Protein AF-A0AA35USK8-F1 (afdb_monomer_lite)

Organism: Methylococcus capsulatus (NCBI:txid414)

Structure (mmCIF, N/CA/C/O backbone):
data_AF-A0AA35USK8-F1
#
_entry.id   AF-A0AA35USK8-F1
#
loop_
_atom_site.group_PDB
_atom_site.id
_atom_site.type_symbol
_atom_site.label_atom_id
_atom_site.label_alt_id
_atom_site.label_comp_id
_atom_site.label_asym_id
_atom_site.label_entity_id
_atom_site.label_seq_id
_atom_site.pdbx_PDB_ins_code
_atom_site.Cartn_x
_atom_site.Cartn_y
_atom_site.Cartn_z
_atom_site.occupancy
_atom_site.B_iso_or_equiv
_atom_site.auth_seq_id
_atom_site.auth_comp_id
_atom_site.auth_asym_id
_atom_site.auth_atom_id
_atom_site.pdbx_PDB_model_num
ATOM 1 N N . MET A 1 1 ? -20.006 -2.787 0.024 1.00 62.94 1 MET A N 1
ATOM 2 C CA . MET A 1 1 ? -19.356 -1.497 -0.299 1.00 62.94 1 MET A CA 1
ATOM 3 C C . MET A 1 1 ? -18.006 -1.314 0.416 1.00 62.94 1 MET A C 1
ATOM 5 O O . MET A 1 1 ? -17.018 -1.342 -0.299 1.00 62.94 1 MET A O 1
ATOM 9 N N . PRO A 1 2 ? -17.858 -1.221 1.757 1.00 74.00 2 PRO A N 1
ATOM 10 C CA . PRO A 1 2 ? -16.518 -1.190 2.385 1.00 74.00 2 PRO A CA 1
ATOM 11 C C . PRO A 1 2 ? -15.823 -2.565 2.442 1.00 74.00 2 PRO A C 1
ATOM 13 O O . PRO A 1 2 ? -14.602 -2.652 2.348 1.00 74.00 2 PRO A O 1
ATOM 16 N N . HIS A 1 3 ? -16.598 -3.649 2.544 1.00 80.81 3 HIS A N 1
ATOM 17 C CA . HIS A 1 3 ? -16.081 -5.018 2.646 1.00 80.81 3 HIS A CA 1
ATOM 18 C C . HIS A 1 3 ? -15.471 -5.524 1.325 1.00 80.81 3 HIS A C 1
ATOM 20 O O . HIS A 1 3 ? -14.420 -6.155 1.332 1.00 80.81 3 HIS A O 1
ATOM 26 N N . ASP A 1 4 ? -16.085 -5.192 0.186 1.00 85.62 4 ASP A N 1
ATOM 27 C CA . ASP A 1 4 ? -15.608 -5.607 -1.143 1.00 85.62 4 ASP A CA 1
ATOM 28 C C . ASP A 1 4 ? -14.260 -4.957 -1.476 1.00 85.62 4 ASP A C 1
ATOM 30 O O . ASP A 1 4 ? -13.333 -5.628 -1.921 1.00 85.62 4 ASP A O 1
ATOM 34 N N . VAL A 1 5 ? -14.113 -3.663 -1.168 1.00 84.56 5 VAL A N 1
ATOM 35 C CA . VAL A 1 5 ? -12.845 -2.929 -1.307 1.00 84.56 5 VAL A CA 1
ATOM 36 C C . VAL A 1 5 ? -11.773 -3.509 -0.382 1.00 84.56 5 VAL A C 1
ATOM 38 O O . VAL A 1 5 ? -10.616 -3.626 -0.782 1.00 84.56 5 VAL A O 1
ATOM 41 N N . ALA A 1 6 ? -12.143 -3.929 0.830 1.00 84.06 6 ALA A N 1
ATOM 42 C CA . ALA A 1 6 ? -11.217 -4.574 1.754 1.00 84.06 6 ALA A CA 1
ATOM 43 C C . ALA A 1 6 ? -10.692 -5.913 1.210 1.00 84.06 6 ALA A C 1
ATOM 45 O O . ALA A 1 6 ? -9.489 -6.166 1.256 1.00 84.06 6 ALA A O 1
ATOM 46 N N . TRP A 1 7 ? -11.563 -6.735 0.620 1.00 89.44 7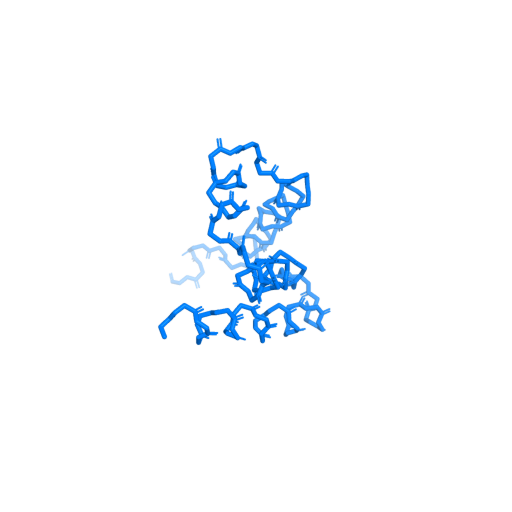 TRP A N 1
ATOM 47 C CA . TRP A 1 7 ? -11.160 -7.970 -0.059 1.00 89.44 7 TRP A CA 1
ATOM 48 C C . TRP A 1 7 ? -10.281 -7.722 -1.280 1.00 89.44 7 TRP A C 1
ATOM 50 O O . TRP A 1 7 ? -9.342 -8.480 -1.528 1.00 89.44 7 TRP A O 1
ATOM 60 N N . LEU A 1 8 ? -10.540 -6.640 -2.010 1.00 89.06 8 LEU A N 1
ATOM 61 C CA . LEU A 1 8 ? -9.735 -6.222 -3.154 1.00 89.06 8 LEU A CA 1
ATOM 62 C C . LEU A 1 8 ? -8.322 -5.801 -2.715 1.00 89.06 8 LEU A C 1
ATOM 64 O O . LEU A 1 8 ? -7.331 -6.192 -3.325 1.00 89.06 8 LEU A O 1
ATOM 68 N N . LEU A 1 9 ? -8.212 -5.084 -1.594 1.00 86.31 9 LEU A N 1
ATOM 69 C CA . LEU A 1 9 ? -6.929 -4.737 -0.977 1.00 86.31 9 LEU A CA 1
ATOM 70 C C . LEU A 1 9 ? -6.178 -5.977 -0.479 1.00 86.31 9 LEU A C 1
ATOM 72 O O . LEU A 1 9 ? -4.970 -6.089 -0.679 1.00 86.31 9 LEU A O 1
ATOM 76 N N . ILE A 1 10 ? -6.878 -6.940 0.124 1.00 87.62 10 ILE A N 1
ATOM 77 C CA . ILE A 1 10 ? -6.254 -8.192 0.569 1.00 87.62 10 ILE A CA 1
ATOM 78 C C . ILE A 1 10 ? -5.727 -8.983 -0.625 1.00 87.62 10 ILE A C 1
ATOM 80 O O . ILE A 1 10 ? -4.568 -9.386 -0.623 1.00 87.62 10 ILE A O 1
ATOM 84 N N . THR A 1 11 ? -6.538 -9.172 -1.664 1.00 88.19 11 THR A N 1
ATOM 85 C CA . THR A 1 11 ? -6.130 -9.925 -2.859 1.00 88.19 11 THR A CA 1
ATOM 86 C C . THR A 1 11 ? -4.978 -9.243 -3.596 1.00 88.19 11 THR A C 1
ATOM 88 O O . THR A 1 11 ? -3.981 -9.905 -3.885 1.00 88.19 11 THR A O 1
ATOM 91 N N . ALA A 1 12 ? -5.033 -7.923 -3.804 1.00 84.50 12 ALA A N 1
ATOM 92 C CA . ALA A 1 12 ? -3.917 -7.154 -4.362 1.00 84.50 12 ALA A CA 1
ATOM 93 C C . ALA A 1 12 ? -2.644 -7.277 -3.509 1.00 84.50 12 ALA A C 1
ATOM 95 O O . ALA A 1 12 ? -1.536 -7.390 -4.035 1.00 84.50 12 ALA A O 1
ATOM 96 N N . GLY A 1 13 ? -2.798 -7.300 -2.186 1.00 83.00 13 GLY A N 1
ATOM 97 C CA . GLY A 1 13 ? -1.690 -7.458 -1.264 1.00 83.00 13 GLY A CA 1
ATOM 98 C C . GLY A 1 13 ? -1.067 -8.860 -1.264 1.00 83.00 13 GLY A C 1
ATOM 99 O O . GLY A 1 13 ? 0.156 -8.978 -1.223 1.00 83.00 13 GLY A O 1
ATOM 100 N N . VAL A 1 14 ? -1.871 -9.923 -1.385 1.00 87.75 14 VAL A N 1
ATOM 101 C CA . VAL A 1 14 ? -1.364 -11.294 -1.577 1.00 87.75 14 VAL A CA 1
ATOM 102 C C . VAL A 1 14 ? -0.591 -11.383 -2.890 1.00 87.75 14 VAL A C 1
ATOM 104 O O . VAL A 1 14 ? 0.557 -11.820 -2.889 1.00 87.75 14 VAL A O 1
ATOM 107 N N . VAL A 1 15 ? -1.170 -10.905 -3.995 1.00 86.56 15 VAL A N 1
ATOM 108 C CA . VAL A 1 15 ? -0.501 -10.883 -5.307 1.00 86.56 15 VAL A CA 1
ATOM 109 C C . VAL A 1 15 ? 0.818 -10.113 -5.225 1.00 86.56 15 VAL A C 1
ATOM 111 O O . VAL A 1 15 ? 1.853 -10.599 -5.681 1.00 86.56 15 VAL A O 1
ATOM 114 N N . GLY A 1 16 ? 0.821 -8.952 -4.571 1.00 79.06 16 GLY A N 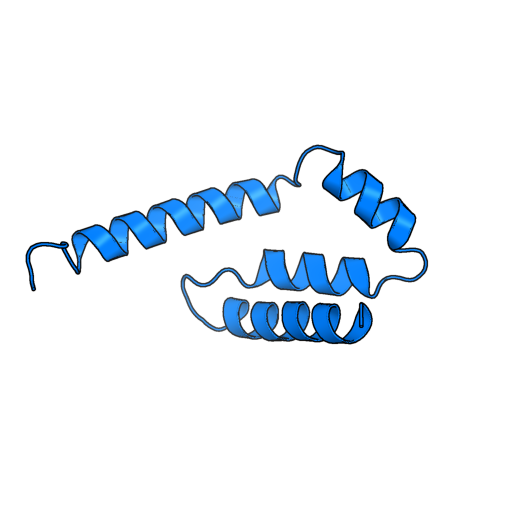1
ATOM 115 C CA . GLY A 1 16 ? 2.023 -8.148 -4.395 1.00 79.06 16 GLY A CA 1
ATOM 116 C C . GLY A 1 16 ? 3.089 -8.769 -3.488 1.00 79.06 16 GLY A C 1
ATOM 117 O O . GLY A 1 16 ? 4.238 -8.360 -3.564 1.00 79.06 16 GLY A O 1
ATOM 118 N N . LEU A 1 17 ? 2.748 -9.743 -2.636 1.00 80.69 17 LEU A N 1
ATOM 119 C CA . LEU A 1 17 ? 3.727 -10.463 -1.815 1.00 80.69 17 LEU A CA 1
ATOM 120 C C . LEU A 1 17 ? 4.473 -11.523 -2.638 1.00 80.69 17 LEU A C 1
ATOM 122 O O . LEU A 1 17 ? 5.662 -11.747 -2.430 1.00 80.69 17 LEU A O 1
ATOM 126 N N . VAL A 1 18 ? 3.764 -12.168 -3.568 1.00 82.88 18 VAL A N 1
ATOM 127 C CA . VAL A 1 18 ? 4.312 -13.221 -4.436 1.00 82.88 18 VAL A CA 1
ATOM 128 C C . VAL A 1 18 ? 5.078 -12.621 -5.618 1.00 82.88 18 VAL A C 1
ATOM 130 O O . VAL A 1 18 ? 5.997 -13.245 -6.144 1.00 82.88 18 VAL A O 1
ATOM 133 N N . THR A 1 19 ? 4.732 -11.397 -6.024 1.00 75.06 19 THR A N 1
ATOM 134 C CA . THR A 1 19 ? 5.345 -10.730 -7.177 1.00 75.06 19 THR A CA 1
ATOM 135 C C . THR A 1 19 ? 6.531 -9.861 -6.736 1.00 75.06 19 THR A C 1
ATOM 137 O O . THR A 1 19 ? 6.330 -8.874 -6.022 1.00 75.06 19 THR A O 1
ATOM 140 N N . PRO A 1 20 ? 7.773 -10.157 -7.166 1.00 67.31 20 PRO A N 1
ATOM 141 C CA . PRO A 1 20 ? 8.933 -9.342 -6.821 1.00 67.31 20 PRO A CA 1
ATOM 142 C C . PRO A 1 20 ? 8.752 -7.896 -7.297 1.00 67.31 20 PRO A C 1
ATOM 144 O O . PRO A 1 20 ? 8.415 -7.651 -8.452 1.00 67.31 20 PRO A O 1
ATOM 147 N N . GLY A 1 21 ? 8.988 -6.929 -6.409 1.00 63.53 21 GLY A N 1
ATOM 148 C CA . GLY A 1 21 ? 8.899 -5.501 -6.733 1.00 63.53 21 GLY A CA 1
ATOM 149 C C . GLY A 1 21 ? 7.506 -4.876 -6.592 1.00 63.53 21 GLY A C 1
ATOM 150 O O . GLY A 1 21 ? 7.413 -3.651 -6.593 1.00 63.53 21 GLY A O 1
ATOM 151 N N . VAL A 1 22 ? 6.449 -5.666 -6.377 1.00 66.56 22 VAL A N 1
ATOM 152 C CA . VAL A 1 22 ? 5.084 -5.161 -6.150 1.00 66.56 22 VAL A CA 1
ATOM 153 C C . VAL A 1 22 ? 4.829 -4.967 -4.650 1.00 66.56 22 VAL A C 1
ATOM 155 O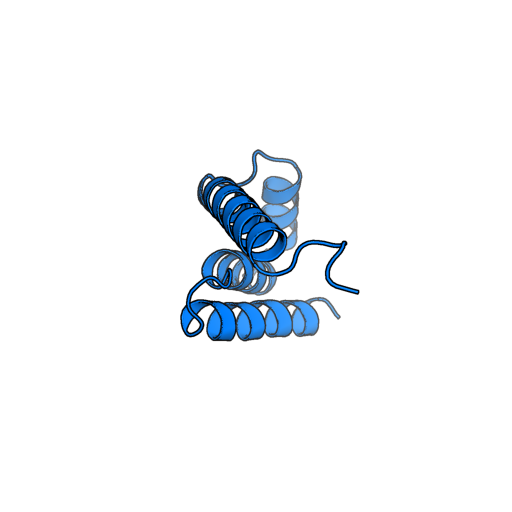 O . VAL A 1 22 ? 5.403 -5.636 -3.794 1.00 66.56 22 VAL A O 1
ATOM 158 N N . LEU A 1 23 ? 3.991 -3.994 -4.294 1.00 66.94 23 LEU A N 1
ATOM 159 C CA . LEU A 1 23 ? 3.735 -3.633 -2.902 1.00 66.94 23 LEU A CA 1
ATOM 160 C C . LEU A 1 23 ? 2.682 -4.523 -2.219 1.00 66.94 23 LEU A C 1
ATOM 162 O O . LEU A 1 23 ? 1.562 -4.084 -1.999 1.00 66.94 23 LEU A O 1
ATOM 166 N N . GLY A 1 24 ? 3.019 -5.746 -1.812 1.00 75.62 24 GLY A N 1
ATOM 167 C CA . GLY A 1 24 ? 2.042 -6.633 -1.153 1.00 75.62 24 GLY A CA 1
ATOM 168 C C . GLY A 1 24 ? 1.597 -6.213 0.257 1.00 75.62 24 GLY A C 1
ATOM 169 O O . GLY A 1 24 ? 0.410 -6.096 0.568 1.00 75.62 24 GLY A O 1
ATOM 170 N N . LEU A 1 25 ? 2.568 -5.950 1.133 1.00 79.62 25 LEU A N 1
ATOM 171 C CA . LEU A 1 25 ? 2.337 -5.691 2.560 1.00 79.62 25 LEU A CA 1
ATOM 172 C C . LEU A 1 25 ? 1.442 -4.475 2.886 1.00 79.62 25 LEU A C 1
ATOM 174 O O . LEU A 1 25 ? 0.593 -4.612 3.767 1.00 79.62 25 LEU A O 1
ATOM 178 N N . PRO A 1 26 ? 1.571 -3.298 2.239 1.00 78.44 26 PRO A N 1
ATOM 179 C CA . PRO A 1 26 ? 0.708 -2.161 2.562 1.00 78.44 26 PRO A CA 1
ATOM 180 C C . PRO A 1 26 ? -0.751 -2.388 2.143 1.00 78.44 26 PRO A C 1
ATOM 182 O O . PRO A 1 26 ? -1.649 -1.974 2.874 1.00 78.44 26 PRO A O 1
ATOM 185 N N . PHE A 1 27 ? -1.011 -3.089 1.033 1.00 80.81 27 PHE A N 1
ATOM 186 C CA . PHE A 1 27 ? -2.378 -3.438 0.635 1.00 80.81 27 PHE A CA 1
ATOM 187 C C . PHE A 1 27 ? -3.002 -4.465 1.593 1.00 80.81 27 PHE A C 1
ATOM 189 O O . PHE A 1 27 ? -4.134 -4.264 2.033 1.00 80.81 27 PHE A O 1
ATOM 196 N N . LEU A 1 28 ? -2.243 -5.484 2.022 1.00 82.81 28 LEU A N 1
ATOM 197 C CA . LEU A 1 28 ? -2.683 -6.428 3.062 1.00 82.81 28 LEU A CA 1
ATOM 198 C C . LEU A 1 28 ? -3.016 -5.722 4.380 1.00 82.81 28 LEU A C 1
ATOM 200 O O . LEU A 1 28 ? -4.067 -5.973 4.969 1.00 82.81 28 LEU A O 1
ATOM 204 N N . ALA A 1 29 ? -2.137 -4.826 4.834 1.00 81.56 29 ALA A N 1
ATOM 205 C CA . ALA A 1 29 ? -2.340 -4.081 6.071 1.00 81.56 29 ALA A CA 1
ATOM 206 C C . ALA A 1 29 ? -3.609 -3.218 6.008 1.00 81.56 29 ALA A C 1
ATOM 208 O O . ALA A 1 29 ? -4.378 -3.182 6.966 1.00 81.56 29 ALA A O 1
ATOM 209 N N . MET A 1 30 ? -3.854 -2.562 4.871 1.00 81.50 30 MET A N 1
ATOM 210 C CA . MET A 1 30 ? -5.020 -1.704 4.682 1.00 81.50 30 MET A CA 1
ATOM 211 C C . MET A 1 30 ? -6.319 -2.515 4.593 1.00 81.50 30 MET A C 1
ATOM 213 O O . MET A 1 30 ? -7.291 -2.187 5.267 1.00 81.50 30 MET A O 1
ATOM 217 N N . GLY A 1 31 ? -6.325 -3.617 3.837 1.00 81.81 31 GLY A N 1
ATOM 218 C CA . GLY A 1 31 ? -7.481 -4.511 3.748 1.00 81.81 31 GLY A CA 1
ATOM 219 C C . GLY A 1 31 ? -7.825 -5.171 5.088 1.00 81.81 31 GLY A C 1
ATOM 220 O O . GLY A 1 31 ? -8.986 -5.185 5.491 1.00 81.81 31 GLY A O 1
ATOM 221 N N . GLY A 1 32 ? -6.813 -5.618 5.839 1.00 83.19 32 GLY A N 1
ATOM 222 C CA . GLY A 1 32 ? -6.995 -6.155 7.190 1.00 83.19 32 GLY A CA 1
ATOM 223 C C . GLY A 1 32 ? -7.512 -5.118 8.191 1.00 83.19 32 GLY A C 1
ATOM 224 O O . GLY A 1 32 ? -8.370 -5.435 9.013 1.00 83.19 32 GLY A O 1
ATOM 225 N N . LEU A 1 33 ? -7.049 -3.865 8.101 1.00 82.31 33 LEU A N 1
ATOM 226 C CA . LEU A 1 33 ? -7.531 -2.774 8.952 1.00 82.31 33 LEU A CA 1
ATOM 227 C C . LEU A 1 33 ? -9.010 -2.465 8.693 1.00 82.31 33 LEU A C 1
ATOM 229 O O . LEU A 1 33 ? -9.746 -2.237 9.648 1.00 82.31 33 LEU A O 1
ATOM 233 N N . VAL A 1 34 ? -9.453 -2.481 7.430 1.00 82.19 34 VAL A N 1
ATOM 234 C CA . VAL A 1 34 ? -10.856 -2.219 7.062 1.00 82.19 34 VAL A CA 1
ATOM 235 C C . VAL A 1 34 ? -11.785 -3.337 7.551 1.00 82.19 34 VAL A C 1
ATOM 237 O O . VAL A 1 34 ? -12.876 -3.033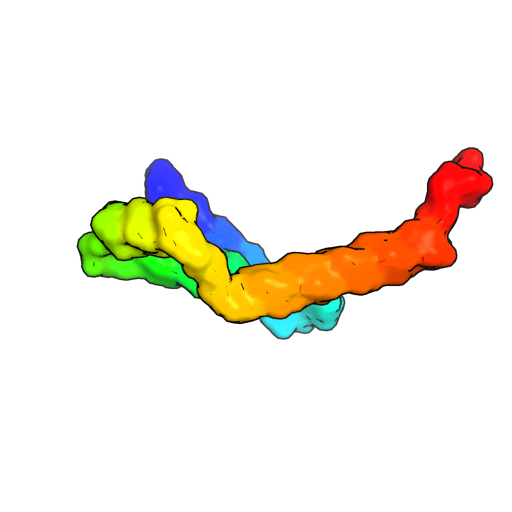 8.036 1.00 82.19 34 VAL A O 1
ATOM 240 N N . LEU A 1 35 ? -11.349 -4.603 7.491 1.00 82.19 35 LEU A N 1
ATOM 241 C CA . LEU A 1 35 ? -12.118 -5.756 7.988 1.00 82.19 35 LEU A CA 1
ATOM 242 C C . LEU A 1 35 ? -12.135 -5.893 9.519 1.00 82.19 35 LEU A C 1
ATOM 244 O O . LEU A 1 35 ? -12.933 -6.662 10.053 1.00 82.19 35 LEU A O 1
ATOM 248 N N . TRP A 1 36 ? -11.266 -5.182 10.241 1.00 82.75 36 TRP A N 1
ATOM 249 C CA . TRP A 1 36 ? -11.171 -5.314 11.693 1.00 82.75 36 TRP A CA 1
ATOM 250 C C . TRP A 1 36 ? -12.456 -4.825 12.399 1.00 82.75 36 TRP A C 1
ATOM 252 O O . TRP A 1 36 ? -12.958 -3.744 12.082 1.00 82.75 36 TRP A O 1
ATOM 262 N N . PRO A 1 37 ? -12.987 -5.548 13.404 1.00 72.62 37 PRO A N 1
ATOM 263 C CA . PRO A 1 37 ? -14.165 -5.098 14.146 1.00 72.62 37 PRO A CA 1
ATOM 264 C C . PRO A 1 37 ? -13.887 -3.775 14.884 1.00 72.62 37 PRO A C 1
ATOM 266 O O . PRO A 1 37 ? -12.966 -3.684 15.697 1.00 72.62 37 PRO A O 1
ATOM 269 N N . GLY A 1 38 ? -14.672 -2.731 14.589 1.00 72.00 38 GLY A N 1
ATOM 270 C CA . GLY A 1 38 ? -14.452 -1.368 15.104 1.00 72.00 38 GLY A CA 1
ATOM 271 C C . GLY A 1 38 ? -13.442 -0.537 14.295 1.00 72.00 38 GLY A C 1
ATOM 272 O O . GLY A 1 38 ? -12.778 0.344 14.845 1.00 72.00 38 GLY A O 1
ATOM 273 N N . SER A 1 39 ? -13.285 -0.832 13.000 1.00 71.31 39 SER A N 1
ATOM 274 C CA . SER A 1 39 ? -12.285 -0.219 12.118 1.00 71.31 39 SER A CA 1
ATOM 275 C C . SER A 1 39 ? -12.477 1.271 11.851 1.00 71.31 39 SER A C 1
ATOM 277 O O . SER A 1 39 ? -11.472 1.941 11.650 1.00 71.31 39 SER A O 1
ATOM 279 N N . SER A 1 40 ? -13.692 1.825 11.898 1.00 70.69 40 SER A N 1
ATOM 280 C CA . SER A 1 40 ? -13.948 3.235 11.543 1.00 70.69 40 SER A CA 1
ATOM 281 C C . SER A 1 40 ? -13.079 4.216 12.339 1.00 70.69 40 SER A C 1
ATOM 283 O O . SER A 1 40 ? -12.355 5.020 11.759 1.00 70.69 40 SER A O 1
ATOM 285 N N . THR A 1 41 ? -13.037 4.078 13.665 1.00 71.44 41 THR A N 1
ATOM 286 C CA . THR A 1 41 ? -12.265 4.972 14.544 1.00 71.44 41 THR A CA 1
ATOM 287 C C . THR A 1 41 ? -10.752 4.742 14.448 1.00 71.44 41 THR A C 1
ATOM 289 O O . THR A 1 41 ? -9.961 5.662 14.662 1.00 71.44 41 THR A O 1
ATOM 292 N N . ARG A 1 42 ? -10.312 3.512 14.139 1.00 71.44 42 ARG A N 1
ATOM 293 C CA . ARG A 1 42 ? -8.886 3.201 13.918 1.00 71.44 42 ARG A CA 1
ATOM 294 C C . ARG A 1 42 ? -8.411 3.683 12.554 1.00 71.44 42 ARG A C 1
ATOM 296 O O . ARG A 1 42 ? -7.309 4.211 12.472 1.00 71.44 42 ARG A O 1
ATOM 303 N N . LEU A 1 43 ? -9.237 3.536 11.524 1.00 72.69 43 LEU A N 1
ATOM 304 C CA . LEU A 1 43 ? -8.980 4.006 10.172 1.00 72.69 43 LEU A CA 1
ATOM 305 C C . LEU A 1 43 ? -8.891 5.532 10.152 1.00 72.69 43 LEU A C 1
ATOM 307 O O . LEU A 1 43 ? -7.915 6.063 9.639 1.00 72.69 43 LEU A O 1
ATOM 311 N N . GLU A 1 44 ? -9.823 6.235 10.799 1.00 69.12 44 GLU A N 1
ATOM 312 C CA . GLU A 1 44 ? -9.773 7.696 10.926 1.00 69.12 44 GLU A CA 1
ATOM 313 C C . GLU A 1 44 ? -8.523 8.180 11.668 1.00 69.12 44 GLU A C 1
ATOM 315 O O . GLU A 1 44 ? -7.873 9.116 11.214 1.00 69.12 44 GLU A O 1
ATOM 320 N N . ARG A 1 45 ? -8.119 7.534 12.771 1.00 73.06 45 ARG A N 1
ATOM 321 C CA . ARG A 1 45 ? -6.859 7.881 13.461 1.00 73.06 45 ARG A CA 1
ATOM 322 C C . ARG A 1 45 ? -5.618 7.580 12.626 1.00 73.06 45 ARG A C 1
ATOM 324 O O . ARG A 1 45 ? -4.607 8.254 12.782 1.00 73.06 45 ARG A O 1
ATOM 331 N N . TRP A 1 46 ? -5.673 6.558 11.781 1.00 67.31 46 TRP A N 1
ATOM 332 C CA . TRP A 1 46 ? -4.558 6.150 10.933 1.00 67.31 46 TRP A CA 1
ATOM 333 C C . TRP A 1 46 ? -4.422 7.040 9.691 1.00 67.31 46 TRP A C 1
ATOM 335 O O . TRP A 1 46 ? -3.305 7.359 9.300 1.00 67.31 46 TRP A O 1
ATOM 345 N N . LEU A 1 47 ? -5.545 7.501 9.131 1.00 69.75 47 LEU A N 1
ATOM 346 C CA . LEU A 1 47 ? -5.603 8.472 8.035 1.00 69.75 47 LEU A CA 1
ATOM 347 C C . LEU A 1 47 ? -5.272 9.899 8.495 1.00 69.75 47 LEU A C 1
ATOM 349 O O . LEU A 1 47 ? -4.576 10.613 7.782 1.00 69.75 47 LEU A O 1
ATOM 353 N N . ASN A 1 48 ? -5.737 10.306 9.683 1.00 71.44 48 ASN A N 1
ATOM 354 C CA . ASN A 1 48 ? -5.448 11.627 10.261 1.00 71.44 48 ASN A CA 1
ATOM 355 C C . ASN A 1 48 ? -4.100 11.687 11.008 1.00 71.44 48 ASN A C 1
ATOM 357 O O . ASN A 1 48 ? -3.650 12.766 11.389 1.00 71.44 48 ASN A O 1
ATOM 361 N N . GLY A 1 49 ? -3.473 10.537 11.267 1.00 71.88 49 GLY A N 1
ATOM 362 C CA . GLY A 1 49 ? -2.171 10.423 11.921 1.00 71.88 49 GLY A CA 1
ATOM 363 C C . GLY A 1 49 ? -0.999 10.363 10.936 1.00 71.88 49 GLY A C 1
ATOM 364 O O . GLY A 1 49 ? -1.151 10.480 9.723 1.00 71.88 49 GLY A O 1
ATOM 365 N N . GLN A 1 50 ? 0.212 10.143 11.459 1.00 61.31 50 GLN A N 1
ATOM 366 C CA . GLN A 1 50 ? 1.382 9.868 10.622 1.00 61.31 50 GLN A CA 1
ATOM 367 C C . GLN A 1 50 ? 1.226 8.498 9.937 1.00 61.31 50 GLN A C 1
ATOM 369 O O . GLN A 1 50 ? 0.975 7.510 10.637 1.00 61.31 50 GLN A O 1
ATOM 374 N N . PRO A 1 51 ? 1.443 8.387 8.611 1.00 58.72 51 PRO A N 1
ATOM 375 C CA . PRO A 1 51 ? 1.419 7.093 7.945 1.00 58.72 51 PRO A CA 1
ATOM 376 C C . PRO A 1 51 ? 2.476 6.180 8.585 1.00 58.72 51 PRO A C 1
ATOM 378 O O . PRO A 1 51 ? 3.595 6.636 8.863 1.00 58.72 51 PRO A O 1
ATOM 381 N N . PRO A 1 52 ? 2.166 4.896 8.839 1.00 64.44 52 PRO A N 1
ATOM 382 C CA . PRO A 1 52 ? 3.101 3.992 9.489 1.00 64.44 52 PRO A CA 1
ATOM 383 C C . PRO A 1 52 ? 4.410 3.931 8.707 1.00 64.44 52 PRO A C 1
ATOM 385 O O . PRO A 1 52 ? 4.426 3.982 7.476 1.00 64.44 52 PRO A O 1
ATOM 388 N N . ARG A 1 53 ? 5.529 3.766 9.420 1.00 65.00 53 ARG A N 1
ATOM 389 C CA . ARG A 1 53 ? 6.872 3.650 8.818 1.00 65.00 53 ARG A CA 1
ATOM 390 C C . ARG A 1 53 ? 6.932 2.643 7.663 1.00 65.00 53 ARG A C 1
ATOM 392 O O . ARG A 1 53 ? 7.686 2.865 6.721 1.00 65.00 53 ARG A O 1
ATOM 399 N N . LEU A 1 54 ? 6.111 1.593 7.716 1.00 62.81 54 LEU A N 1
ATOM 400 C CA . LEU A 1 54 ? 5.934 0.617 6.638 1.00 62.81 54 LEU A CA 1
ATOM 401 C C . LEU A 1 54 ? 5.465 1.264 5.327 1.00 62.81 54 LEU A C 1
ATOM 403 O O . LEU A 1 54 ? 6.112 1.053 4.307 1.00 62.81 54 LEU A O 1
ATOM 407 N N . LEU A 1 55 ? 4.433 2.118 5.366 1.00 66.00 55 LEU A N 1
ATOM 408 C CA . LEU A 1 55 ? 3.938 2.869 4.203 1.00 66.00 55 LEU A CA 1
ATOM 409 C C . LEU A 1 55 ? 5.030 3.770 3.613 1.00 66.00 55 LEU A C 1
ATOM 411 O O . LEU A 1 55 ? 5.232 3.807 2.400 1.00 66.00 55 LEU A O 1
ATOM 415 N N . LYS A 1 56 ? 5.802 4.428 4.483 1.00 69.88 56 LYS A N 1
ATOM 416 C CA . LYS A 1 56 ? 6.935 5.278 4.089 1.00 69.88 56 LYS A CA 1
ATOM 417 C C . LYS A 1 56 ? 8.041 4.477 3.383 1.00 69.88 56 LYS A C 1
ATOM 419 O O . LYS A 1 56 ? 8.610 4.944 2.398 1.00 69.88 56 LYS A O 1
ATOM 424 N N . GLY A 1 57 ? 8.321 3.262 3.860 1.00 72.00 57 GLY A N 1
ATOM 425 C CA . GLY A 1 57 ? 9.243 2.320 3.221 1.00 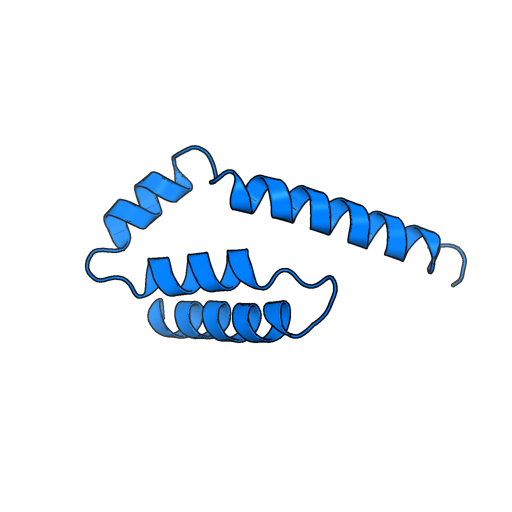72.00 57 GLY A CA 1
ATOM 426 C C . GLY A 1 57 ? 8.757 1.864 1.843 1.00 72.00 57 GLY A C 1
ATOM 427 O O . GLY A 1 57 ? 9.533 1.872 0.888 1.00 72.00 57 GLY A O 1
ATOM 428 N N . SER A 1 58 ? 7.464 1.561 1.709 1.00 67.50 58 SER A N 1
ATOM 429 C CA . SER A 1 58 ? 6.862 1.179 0.428 1.00 67.50 58 SER A CA 1
ATOM 430 C C . SER A 1 58 ? 6.811 2.325 -0.587 1.00 67.50 58 SER A C 1
ATOM 432 O O . SER A 1 58 ? 7.073 2.081 -1.759 1.00 67.50 58 SER A O 1
ATOM 434 N N . MET A 1 59 ? 6.606 3.579 -0.170 1.00 75.88 59 MET A N 1
ATOM 435 C CA . MET A 1 59 ? 6.723 4.740 -1.073 1.00 75.88 59 MET A CA 1
ATOM 436 C C . MET A 1 59 ? 8.135 4.878 -1.643 1.00 75.88 59 MET A C 1
ATOM 438 O O . MET A 1 59 ? 8.308 5.185 -2.820 1.00 75.88 59 MET A O 1
ATOM 442 N N . ARG A 1 60 ? 9.159 4.580 -0.836 1.00 81.50 60 ARG A N 1
ATOM 443 C CA . ARG A 1 60 ? 10.545 4.554 -1.315 1.00 81.50 60 ARG A CA 1
ATOM 444 C C . ARG A 1 60 ? 10.789 3.426 -2.320 1.00 81.50 60 ARG A C 1
ATOM 446 O O . ARG A 1 60 ? 11.591 3.594 -3.232 1.00 81.50 60 ARG A O 1
ATOM 453 N N . GLN A 1 61 ? 10.117 2.289 -2.156 1.00 78.44 61 GLN A N 1
ATOM 454 C CA . GLN A 1 61 ? 10.185 1.176 -3.101 1.00 78.44 61 GLN A CA 1
ATOM 455 C C . GLN A 1 61 ? 9.446 1.488 -4.412 1.00 78.44 61 GLN A C 1
ATOM 457 O O . GLN A 1 61 ? 9.991 1.186 -5.467 1.00 78.44 61 GLN A O 1
ATOM 462 N N . ILE A 1 62 ? 8.283 2.155 -4.356 1.00 79.12 62 ILE A N 1
ATOM 463 C CA . ILE A 1 62 ? 7.580 2.671 -5.546 1.00 79.12 62 ILE A CA 1
ATOM 464 C C . ILE A 1 62 ? 8.488 3.610 -6.329 1.00 79.12 62 ILE A C 1
ATOM 466 O O . ILE A 1 62 ? 8.646 3.418 -7.527 1.00 79.12 62 ILE A O 1
ATOM 470 N N . GLY A 1 63 ? 9.102 4.588 -5.651 1.00 83.19 63 GLY A N 1
ATOM 471 C CA . GLY A 1 63 ? 10.004 5.543 -6.298 1.00 83.19 63 GLY A CA 1
ATOM 472 C C . GLY A 1 63 ? 11.111 4.831 -7.070 1.00 83.19 63 GLY A C 1
ATOM 473 O O . GLY A 1 63 ? 11.251 5.040 -8.264 1.00 83.19 63 GLY A O 1
ATOM 474 N N . ARG A 1 64 ? 11.796 3.869 -6.433 1.00 85.25 64 ARG A N 1
ATOM 475 C CA . ARG A 1 64 ? 12.829 3.076 -7.121 1.00 85.25 64 ARG A CA 1
ATOM 476 C C . ARG A 1 64 ? 12.297 2.260 -8.293 1.00 85.25 64 ARG A C 1
ATOM 478 O O . ARG A 1 64 ? 13.011 2.091 -9.269 1.00 85.25 64 ARG A O 1
ATOM 485 N N . PHE A 1 65 ? 11.097 1.699 -8.174 1.00 82.00 65 PHE A N 1
ATOM 486 C CA . PHE A 1 65 ? 10.498 0.916 -9.249 1.00 82.00 65 PHE A CA 1
ATOM 487 C C . PHE A 1 65 ? 10.144 1.795 -10.455 1.00 82.00 65 PHE A C 1
ATOM 489 O O . PHE A 1 65 ? 10.410 1.401 -11.586 1.00 82.00 65 PHE A O 1
ATOM 496 N N . LEU A 1 66 ? 9.597 2.992 -10.220 1.00 83.94 66 LEU A N 1
ATOM 497 C CA . LEU A 1 66 ? 9.352 3.975 -11.275 1.00 83.94 66 LEU A CA 1
ATOM 498 C C . LEU A 1 66 ? 10.653 4.464 -11.911 1.00 83.94 66 LEU A C 1
ATOM 500 O O . LEU A 1 66 ? 10.743 4.444 -13.132 1.00 83.94 66 LEU A O 1
ATOM 504 N N . ASP A 1 67 ? 11.661 4.813 -11.107 1.00 89.19 67 ASP A N 1
ATOM 505 C CA . ASP A 1 67 ? 12.973 5.240 -11.610 1.00 89.19 67 ASP A CA 1
ATOM 506 C C . ASP A 1 67 ? 13.597 4.162 -12.515 1.00 89.19 67 ASP A C 1
ATOM 508 O O . ASP A 1 67 ? 14.180 4.443 -13.562 1.00 89.19 67 ASP A O 1
ATOM 512 N N . ASP A 1 68 ? 13.467 2.895 -12.119 1.00 87.62 68 ASP A N 1
ATOM 513 C CA . ASP A 1 68 ? 13.972 1.753 -12.874 1.00 87.62 68 ASP A CA 1
ATOM 514 C C . ASP A 1 68 ? 13.151 1.483 -14.150 1.00 87.62 68 ASP A C 1
ATOM 516 O O . ASP A 1 68 ? 13.723 1.155 -15.191 1.00 87.62 68 ASP A O 1
ATOM 520 N N . LEU A 1 69 ? 11.830 1.688 -14.124 1.00 84.06 69 LEU A N 1
ATOM 521 C CA . LEU A 1 69 ? 10.990 1.635 -15.324 1.00 84.06 69 LEU A CA 1
ATOM 522 C C . LEU A 1 69 ? 11.328 2.749 -16.313 1.00 84.06 69 LEU A C 1
ATOM 524 O O . LEU A 1 69 ? 11.485 2.465 -17.497 1.00 84.06 69 LEU A O 1
ATOM 528 N N . GLU A 1 70 ? 11.468 3.986 -15.843 1.00 86.44 70 GLU A N 1
ATOM 529 C CA . GLU A 1 70 ? 11.798 5.143 -16.678 1.00 86.44 70 GLU A CA 1
ATOM 530 C C . GLU A 1 70 ? 13.185 4.993 -17.314 1.00 86.44 70 GLU A C 1
ATOM 532 O O . GLU A 1 70 ? 13.385 5.314 -18.485 1.00 86.44 70 GLU A O 1
ATOM 537 N N . ARG A 1 71 ? 14.130 4.392 -16.583 1.00 87.25 71 ARG A N 1
ATOM 538 C CA . ARG A 1 71 ? 15.452 4.047 -17.111 1.00 87.25 71 ARG A CA 1
ATOM 539 C C . ARG A 1 71 ? 15.407 2.958 -18.187 1.00 87.25 71 ARG A C 1
ATOM 541 O O . ARG A 1 71 ? 16.191 3.021 -19.132 1.00 87.25 71 ARG A O 1
ATOM 548 N N . ARG A 1 72 ? 14.563 1.932 -18.034 1.00 86.25 72 ARG A N 1
ATOM 549 C CA . ARG A 1 72 ? 14.463 0.815 -18.997 1.00 86.25 72 ARG A CA 1
ATOM 550 C C . ARG A 1 72 ? 13.589 1.138 -20.208 1.00 86.25 72 ARG A C 1
ATOM 552 O O . ARG A 1 72 ? 13.838 0.601 -21.282 1.00 86.25 72 ARG A O 1
ATOM 559 N N . TYR A 1 73 ? 12.588 1.992 -20.032 1.00 84.50 73 TYR A N 1
ATOM 560 C CA . TYR A 1 73 ? 11.621 2.383 -21.053 1.00 84.50 73 TYR A CA 1
ATOM 561 C C . TYR A 1 73 ? 11.550 3.913 -21.137 1.00 84.50 73 TYR A C 1
ATOM 563 O O . TYR A 1 73 ? 10.564 4.510 -20.696 1.00 84.50 73 TYR A O 1
ATOM 571 N N . PRO A 1 74 ? 12.598 4.567 -21.671 1.00 81.50 74 PRO A N 1
ATOM 572 C CA . PRO A 1 74 ? 12.624 6.016 -21.760 1.00 81.50 74 PRO A CA 1
ATOM 573 C C . PRO A 1 74 ? 11.485 6.521 -22.666 1.00 81.50 74 PRO A C 1
ATOM 575 O O . PRO A 1 74 ? 11.203 5.894 -23.692 1.00 81.50 74 PRO A O 1
ATOM 578 N N . PRO A 1 75 ? 10.852 7.667 -22.346 1.00 73.06 75 PRO A N 1
ATOM 579 C CA . PRO A 1 75 ? 9.724 8.214 -23.112 1.00 73.06 75 PRO A CA 1
ATOM 580 C C . PRO A 1 75 ? 10.012 8.439 -24.605 1.00 73.06 75 PRO A C 1
ATOM 582 O O . PRO A 1 75 ? 9.087 8.516 -25.406 1.00 73.06 75 PRO A O 1
ATOM 585 N N . SER A 1 76 ? 11.290 8.538 -24.971 1.00 70.06 76 SER A N 1
ATOM 586 C CA . SER A 1 76 ? 11.796 8.719 -26.332 1.00 70.06 76 SER A CA 1
ATOM 587 C C . SER A 1 76 ? 11.947 7.425 -27.144 1.00 70.06 76 SER A C 1
ATOM 589 O O . SER A 1 76 ? 12.319 7.495 -28.310 1.00 70.06 76 SER A O 1
ATOM 591 N N . ALA A 1 77 ? 11.664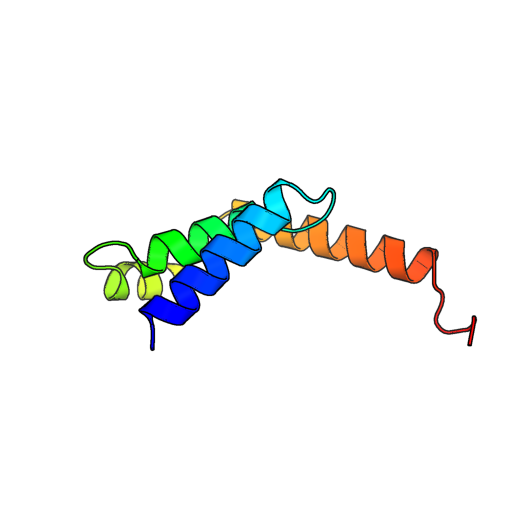 6.248 -26.575 1.00 59.28 77 ALA A N 1
ATOM 592 C CA . ALA A 1 77 ? 11.649 4.972 -27.302 1.00 59.28 77 ALA A CA 1
ATOM 593 C C . ALA A 1 77 ? 10.314 4.705 -28.037 1.00 59.28 77 ALA A C 1
ATOM 595 O O . ALA A 1 77 ? 9.990 3.551 -28.325 1.00 59.28 77 ALA A O 1
ATOM 596 N N . ARG A 1 78 ? 9.530 5.756 -28.313 1.00 52.25 78 ARG A N 1
ATOM 597 C CA . ARG A 1 78 ? 8.244 5.698 -29.013 1.00 52.25 78 ARG A CA 1
ATOM 598 C C . ARG A 1 78 ? 8.227 6.631 -30.212 1.00 52.25 78 ARG A C 1
ATOM 600 O O . ARG A 1 78 ? 8.726 7.766 -30.062 1.00 52.25 78 ARG A O 1
#

Sequence (78 aa):
MPHDVAWLLITAGVVGLVTPGVLGLPFLAMGGLVLWPGSSTRLERWLNGQPPRLLKGSMRQIGRFLDDLERRYPPSAR

Radius of gyration: 15.34 Å; chains: 1; bounding box: 35×25×44 Å

pLDDT: mean 76.85, std 8.67, range [52.25, 89.44]

Foldseek 3Di:
DLLVQLVVLQVQLVVQVVDPLRRNVVSNVSSVLSPDVVSPVVVVCCVVDDPPVSVVVVVVSVVVVVVVCCVVPPPVVD

Secondary structure (DSSP, 8-state):
-HHHHHHHHHHHHHHHHHSTTS-HHHHHHHHHHHHSTTHHHHHHHHHHSPPPHHHHHHHHHHHHHHHHHHHHS-TT--